Protein AF-A0A5C9EME6-F1 (afdb_monomer_lite)

Foldseek 3Di:
DPPPDDDDDDPVVVVVLVVVCVVVVHDSVVVVVVVVVVVVCCCPVVVCVVCVVVVNNVVVVVVVVD

Radius of gyration: 16.16 Å; chains: 1; bounding box: 38×23×38 Å

pLDDT: mean 82.44, std 12.85, range [36.12, 97.31]

Secondary structure (DSSP, 8-state):
----------HHHHHHHHHHHHHHT--HHHHHHHHHHHHHHHHHHSHHHHHHHTT-HHHHHHHH--

Sequence (66 aa):
MNDECKIEISNEYKTKLEKISEVLNVSISKMIEIAFNEFFELVYCDTDIFLEKIGLLDNLREVINE

Structure (mmCIF, N/CA/C/O backbone):
data_AF-A0A5C9EME6-F1
#
_entry.id   AF-A0A5C9EME6-F1
#
loop_
_atom_site.group_PDB
_atom_site.id
_atom_site.type_symbol
_atom_site.label_atom_id
_atom_site.label_alt_id
_atom_site.label_comp_id
_atom_site.label_asym_id
_atom_site.label_entity_id
_atom_site.label_seq_id
_atom_site.pdbx_PDB_ins_code
_atom_site.Cartn_x
_atom_site.Cartn_y
_atom_site.Cartn_z
_atom_site.occupancy
_atom_site.B_iso_or_equiv
_atom_site.auth_seq_id
_atom_site.auth_comp_id
_atom_site.auth_asym_id
_atom_site.auth_atom_id
_atom_site.pdbx_PDB_model_num
ATOM 1 N N . MET A 1 1 ? 22.605 -0.955 11.642 1.00 36.12 1 MET A N 1
ATOM 2 C CA . MET A 1 1 ? 21.705 0.179 11.926 1.00 36.12 1 MET A CA 1
ATOM 3 C C . MET A 1 1 ? 20.347 -0.225 11.392 1.00 36.12 1 MET A C 1
ATOM 5 O O . MET A 1 1 ? 20.292 -0.599 10.231 1.00 36.12 1 MET A O 1
ATOM 9 N N . ASN A 1 2 ? 19.310 -0.282 12.231 1.00 50.31 2 ASN A N 1
ATOM 10 C CA . ASN A 1 2 ? 17.947 -0.429 11.721 1.00 50.31 2 ASN A CA 1
ATOM 11 C C . ASN A 1 2 ? 17.481 0.976 11.364 1.00 50.31 2 ASN A C 1
ATOM 13 O O . ASN A 1 2 ? 17.073 1.726 12.248 1.00 50.31 2 ASN A O 1
ATOM 17 N N . ASP A 1 3 ? 17.632 1.346 10.098 1.00 62.38 3 ASP A N 1
ATOM 18 C CA . ASP A 1 3 ? 17.015 2.560 9.588 1.00 62.38 3 ASP A CA 1
ATOM 19 C C . ASP A 1 3 ? 15.502 2.329 9.579 1.00 62.38 3 ASP A C 1
ATOM 21 O O . ASP A 1 3 ? 14.974 1.531 8.803 1.00 62.38 3 ASP A O 1
ATOM 25 N N . GLU A 1 4 ? 14.796 2.966 10.513 1.00 68.25 4 GLU A N 1
ATOM 26 C CA . GLU A 1 4 ? 13.337 2.964 10.512 1.00 68.25 4 GLU A CA 1
ATOM 27 C C . GLU A 1 4 ? 12.851 3.745 9.288 1.00 68.25 4 GLU A C 1
ATOM 29 O O . GLU A 1 4 ? 12.934 4.974 9.234 1.00 68.25 4 GLU A O 1
ATOM 34 N N . CYS A 1 5 ? 12.335 3.026 8.293 1.00 65.75 5 CYS A N 1
ATOM 35 C CA . CYS A 1 5 ? 11.707 3.638 7.133 1.00 65.75 5 CYS A CA 1
ATOM 36 C C . CYS A 1 5 ? 10.313 4.143 7.530 1.00 65.75 5 CYS A C 1
ATOM 38 O O . CYS A 1 5 ? 9.431 3.357 7.880 1.00 65.75 5 CYS A O 1
ATOM 40 N N . LYS A 1 6 ? 10.115 5.464 7.501 1.00 77.31 6 LYS A N 1
ATOM 41 C CA . LYS A 1 6 ? 8.814 6.100 7.746 1.00 77.31 6 LYS A CA 1
ATOM 42 C C . LYS A 1 6 ? 8.175 6.462 6.419 1.00 77.31 6 LYS A C 1
ATOM 44 O O . LYS A 1 6 ? 8.826 7.034 5.551 1.00 77.31 6 LYS A O 1
ATOM 49 N N . ILE A 1 7 ? 6.893 6.144 6.291 1.00 73.75 7 ILE A N 1
ATOM 50 C CA . ILE A 1 7 ? 6.122 6.391 5.077 1.00 73.75 7 ILE A CA 1
ATOM 51 C C . ILE A 1 7 ? 4.995 7.343 5.438 1.00 73.75 7 ILE A C 1
ATOM 53 O O . ILE A 1 7 ? 4.180 7.055 6.316 1.00 73.75 7 ILE A O 1
ATOM 57 N N . GLU A 1 8 ? 4.974 8.493 4.775 1.00 80.81 8 GLU A N 1
ATOM 58 C CA . GLU A 1 8 ? 3.880 9.446 4.888 1.00 80.81 8 GLU A CA 1
ATOM 59 C C . GLU A 1 8 ? 2.806 9.110 3.856 1.00 80.81 8 GLU A C 1
ATOM 61 O O . GLU A 1 8 ? 3.072 8.998 2.660 1.00 80.81 8 GLU A O 1
ATOM 66 N N . ILE A 1 9 ? 1.574 8.953 4.331 1.00 80.12 9 ILE A N 1
ATOM 67 C CA . ILE A 1 9 ? 0.394 8.766 3.489 1.00 80.12 9 ILE A CA 1
ATOM 68 C C . ILE A 1 9 ? -0.536 9.960 3.660 1.00 80.12 9 ILE A C 1
ATOM 70 O O . ILE A 1 9 ? -0.641 10.530 4.749 1.00 80.12 9 ILE A O 1
ATOM 74 N N . SER A 1 10 ? -1.227 10.343 2.585 1.00 88.19 10 SER A N 1
ATOM 75 C CA . SER A 1 10 ? -2.179 11.451 2.654 1.00 88.19 10 SER A CA 1
ATOM 76 C C . SER A 1 10 ? -3.307 11.138 3.646 1.00 88.19 10 SER A C 1
ATOM 78 O O . SER A 1 10 ? -3.735 9.987 3.791 1.00 88.19 10 SER A O 1
ATOM 80 N N . ASN A 1 11 ? -3.832 12.178 4.303 1.00 88.00 11 ASN A N 1
ATOM 81 C CA . ASN A 1 11 ? -4.952 12.028 5.238 1.00 88.00 11 ASN A CA 1
ATOM 82 C C . ASN A 1 11 ? -6.181 11.392 4.575 1.00 88.00 11 ASN A C 1
ATOM 84 O O . ASN A 1 11 ? -6.887 10.619 5.216 1.00 88.00 11 ASN A O 1
ATOM 88 N N . GLU A 1 12 ? -6.417 11.668 3.289 1.00 92.38 12 GLU A N 1
ATOM 89 C CA . GLU A 1 12 ? -7.520 11.058 2.547 1.00 92.38 12 GLU A CA 1
ATOM 90 C C . GLU A 1 12 ? -7.379 9.531 2.470 1.00 92.38 12 GLU A C 1
ATOM 92 O O . GLU A 1 12 ? -8.335 8.807 2.766 1.00 92.38 12 GLU A O 1
ATOM 97 N N . TYR A 1 13 ? -6.190 9.032 2.108 1.00 87.88 13 TYR A N 1
ATOM 98 C CA . TYR A 1 13 ? -5.939 7.593 2.048 1.00 87.88 13 TYR A CA 1
ATOM 99 C C . TYR A 1 13 ? -6.022 6.962 3.430 1.00 87.88 13 TYR A C 1
ATOM 101 O O . TYR A 1 13 ? -6.653 5.918 3.571 1.00 87.88 13 TYR A O 1
ATOM 109 N N . LYS A 1 14 ? -5.474 7.624 4.456 1.00 88.69 14 LYS A N 1
ATOM 110 C CA . LYS A 1 14 ? -5.546 7.152 5.841 1.00 88.69 14 LYS A CA 1
ATOM 111 C C . LYS A 1 14 ? -6.993 6.956 6.304 1.00 88.69 14 LYS A C 1
ATOM 113 O O . LYS A 1 14 ? -7.339 5.867 6.749 1.00 88.69 14 LYS A O 1
ATOM 118 N N . THR A 1 15 ? -7.854 7.959 6.126 1.00 92.75 15 THR A N 1
ATOM 119 C CA . THR A 1 15 ? -9.268 7.874 6.528 1.00 92.75 15 THR A CA 1
ATOM 120 C C . THR A 1 15 ? -10.029 6.794 5.759 1.00 92.75 15 THR A C 1
ATOM 122 O O . THR A 1 15 ? -10.902 6.128 6.315 1.00 92.75 15 THR A O 1
ATOM 125 N N . LYS A 1 16 ? -9.726 6.595 4.471 1.00 92.62 16 LYS A N 1
ATOM 126 C CA . LYS A 1 16 ? -10.313 5.491 3.699 1.00 92.62 16 LYS A CA 1
ATOM 127 C C . LYS A 1 16 ? -9.838 4.133 4.225 1.00 92.62 16 LYS A C 1
ATOM 129 O O . LYS A 1 16 ? -10.666 3.241 4.393 1.00 92.62 16 LYS A O 1
ATOM 134 N N . LEU A 1 17 ? -8.546 3.991 4.525 1.00 90.62 17 LEU A N 1
ATOM 135 C CA . LEU A 1 17 ? -7.966 2.755 5.054 1.00 90.62 17 LEU A CA 1
ATOM 136 C C . LEU A 1 17 ? -8.548 2.394 6.426 1.00 90.62 17 LEU A C 1
ATOM 138 O O . LEU A 1 17 ? -8.868 1.234 6.654 1.00 90.62 17 LEU A O 1
ATOM 142 N N . GLU A 1 18 ? -8.739 3.383 7.303 1.00 92.44 18 GLU A N 1
ATOM 143 C CA . GLU A 1 18 ? -9.393 3.227 8.610 1.00 92.44 18 GLU A CA 1
ATOM 144 C C . GLU A 1 18 ? -10.795 2.619 8.454 1.00 92.44 18 GLU A C 1
ATOM 146 O O . GLU A 1 18 ? -11.079 1.571 9.033 1.00 92.44 18 GLU A O 1
ATOM 151 N N . LYS A 1 19 ? -11.633 3.183 7.575 1.00 95.62 19 LYS A N 1
ATOM 152 C CA . LYS A 1 19 ? -12.986 2.656 7.314 1.00 95.62 19 LYS A CA 1
ATOM 153 C C . LYS A 1 19 ? -12.969 1.231 6.768 1.00 95.62 19 LYS A C 1
ATOM 155 O O . LYS A 1 19 ? -13.786 0.406 7.164 1.00 95.62 19 LYS A O 1
ATOM 160 N N . ILE A 1 20 ? -12.050 0.933 5.849 1.00 94.50 20 ILE A N 1
ATOM 161 C CA . ILE A 1 20 ? -11.900 -0.422 5.300 1.00 94.50 20 ILE A CA 1
ATOM 162 C C . ILE A 1 20 ? -11.471 -1.392 6.409 1.00 94.50 20 ILE A C 1
ATOM 164 O O . ILE A 1 20 ? -12.019 -2.487 6.505 1.00 94.50 20 ILE A O 1
ATOM 168 N N . SER A 1 21 ? -10.538 -0.979 7.269 1.00 95.31 21 SER A N 1
ATOM 169 C CA . SER A 1 21 ? -10.032 -1.789 8.380 1.00 95.31 21 SER A CA 1
ATOM 170 C C . SER A 1 21 ? -11.140 -2.173 9.368 1.00 95.31 21 SER A C 1
ATOM 172 O O . SER A 1 21 ? -11.222 -3.328 9.784 1.00 95.31 21 SER A O 1
ATOM 174 N N . GLU A 1 22 ? -12.058 -1.243 9.655 1.00 96.25 22 GLU A N 1
ATOM 175 C CA . GLU A 1 22 ? -13.233 -1.480 10.500 1.00 96.25 22 GLU A CA 1
ATOM 176 C C . GLU A 1 22 ? -14.200 -2.482 9.859 1.00 96.25 22 GLU A C 1
ATOM 178 O O . GLU A 1 22 ? -14.623 -3.432 10.514 1.00 96.25 22 GLU A O 1
ATOM 183 N N . VAL A 1 23 ? -14.517 -2.306 8.570 1.00 97.31 23 VAL A N 1
ATOM 184 C CA . VAL A 1 23 ? -15.434 -3.197 7.834 1.00 97.31 23 VAL A CA 1
ATOM 185 C C . VAL A 1 23 ? -14.886 -4.621 7.751 1.00 97.31 23 VAL A C 1
ATOM 187 O O . VAL A 1 23 ? -15.642 -5.582 7.888 1.00 97.31 23 VAL A O 1
ATOM 190 N N . LEU A 1 24 ? -13.580 -4.763 7.527 1.00 94.38 24 LEU A N 1
ATOM 191 C CA . LEU A 1 24 ? -12.921 -6.062 7.410 1.00 94.38 24 LEU A CA 1
ATOM 192 C C . LEU A 1 24 ? -12.562 -6.678 8.769 1.00 94.38 24 LEU A C 1
ATOM 194 O O . LEU A 1 24 ? -12.197 -7.851 8.814 1.00 94.38 24 LEU A O 1
ATOM 198 N N . ASN A 1 25 ? -12.672 -5.918 9.864 1.00 96.38 25 ASN A N 1
ATOM 199 C CA . ASN A 1 25 ? -12.206 -6.300 11.197 1.00 96.38 25 ASN A CA 1
ATOM 200 C C . ASN A 1 25 ? -10.728 -6.746 11.201 1.00 96.38 25 ASN A C 1
ATOM 202 O O . ASN A 1 25 ? -10.353 -7.764 11.785 1.00 96.38 25 ASN A O 1
ATOM 206 N N . VAL A 1 26 ? -9.882 -5.978 10.513 1.00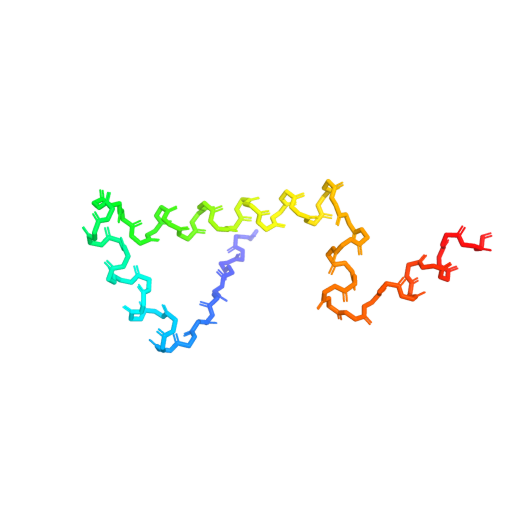 95.75 26 VAL A N 1
ATOM 207 C CA . VAL A 1 26 ? -8.435 -6.208 10.392 1.00 95.75 26 VAL A CA 1
ATOM 208 C C . VAL A 1 26 ? -7.709 -4.954 10.861 1.00 95.75 26 VAL A C 1
ATOM 210 O O . VAL A 1 26 ? -8.146 -3.846 10.575 1.00 95.75 26 VAL A O 1
ATOM 213 N N . SER A 1 27 ? -6.586 -5.092 11.572 1.00 94.44 27 SER A N 1
ATOM 214 C CA . SER A 1 27 ? -5.823 -3.918 12.005 1.00 94.44 27 SER A CA 1
ATOM 215 C C . SER A 1 27 ? -5.231 -3.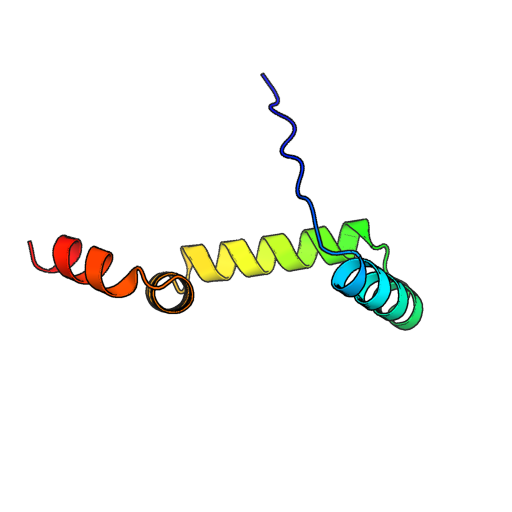156 10.814 1.00 94.44 27 SER A C 1
ATOM 217 O O . SER A 1 27 ? -4.763 -3.746 9.839 1.00 94.44 27 SER A O 1
ATOM 219 N N . ILE A 1 28 ? -5.154 -1.829 10.930 1.00 90.00 28 ILE A N 1
ATOM 220 C CA . ILE A 1 28 ? -4.491 -0.965 9.937 1.00 90.00 28 ILE A CA 1
ATOM 221 C C . ILE A 1 28 ? -3.051 -1.419 9.678 1.00 90.00 28 ILE A C 1
ATOM 223 O O . ILE A 1 28 ? -2.621 -1.463 8.531 1.00 90.00 28 ILE A O 1
ATOM 227 N N . SER A 1 29 ? -2.315 -1.804 10.727 1.00 88.69 29 SER A N 1
ATOM 228 C CA . SER A 1 29 ? -0.948 -2.316 10.582 1.00 88.69 29 SER A CA 1
ATOM 229 C C . SER A 1 29 ? -0.884 -3.539 9.668 1.00 88.69 29 SER A C 1
ATOM 231 O O . SER A 1 29 ? 0.003 -3.617 8.824 1.00 88.69 29 SER A O 1
ATOM 233 N N . LYS A 1 30 ? -1.853 -4.456 9.783 1.00 90.62 30 LYS A N 1
ATOM 234 C CA . LYS A 1 30 ? -1.906 -5.656 8.952 1.00 90.62 30 LYS A CA 1
ATOM 235 C C . LYS A 1 30 ? -2.325 -5.342 7.518 1.00 90.62 30 LYS A C 1
ATOM 237 O O . LYS A 1 30 ? -1.769 -5.917 6.591 1.00 90.62 30 LYS A O 1
ATOM 242 N N . MET A 1 31 ? -3.252 -4.404 7.327 1.00 89.88 31 MET A N 1
ATOM 243 C CA . MET A 1 31 ? -3.626 -3.906 5.995 1.00 89.88 31 MET A CA 1
ATOM 244 C C . MET A 1 31 ? -2.422 -3.301 5.263 1.00 89.88 31 MET A C 1
ATOM 246 O O . MET A 1 31 ? -2.203 -3.586 4.089 1.00 89.88 31 MET A O 1
ATOM 250 N N . ILE A 1 32 ? -1.628 -2.492 5.969 1.00 88.00 32 ILE A N 1
ATOM 251 C CA . ILE A 1 32 ? -0.404 -1.890 5.437 1.00 88.00 32 ILE A CA 1
ATOM 252 C C . ILE A 1 32 ? 0.614 -2.978 5.076 1.00 88.00 32 ILE A C 1
ATOM 254 O O . ILE A 1 32 ? 1.154 -2.956 3.976 1.00 88.00 32 ILE A O 1
ATOM 258 N N . GLU A 1 33 ? 0.841 -3.949 5.964 1.00 89.56 33 GLU A N 1
ATOM 259 C CA . GLU A 1 33 ? 1.738 -5.084 5.709 1.00 89.56 33 GLU A CA 1
ATOM 260 C C . GLU A 1 33 ? 1.343 -5.854 4.436 1.00 89.56 33 GLU A C 1
ATOM 262 O O . GLU A 1 33 ? 2.198 -6.130 3.598 1.00 89.56 33 GLU A O 1
ATOM 267 N N . ILE A 1 34 ? 0.049 -6.148 4.258 1.00 90.44 34 ILE A N 1
ATOM 268 C CA . ILE A 1 34 ? -0.470 -6.829 3.061 1.00 90.44 34 ILE A CA 1
ATOM 269 C C . ILE A 1 34 ? -0.205 -5.990 1.807 1.00 90.44 34 ILE A C 1
ATOM 271 O O . ILE A 1 34 ? 0.348 -6.507 0.841 1.00 90.44 34 ILE A O 1
ATOM 275 N N . ALA A 1 35 ? -0.527 -4.694 1.838 1.00 88.00 35 ALA A N 1
ATOM 276 C CA . ALA A 1 35 ? -0.315 -3.805 0.698 1.00 88.00 35 ALA A CA 1
ATOM 277 C C . ALA A 1 35 ? 1.168 -3.700 0.296 1.00 88.00 35 ALA A C 1
ATOM 279 O O . ALA A 1 35 ? 1.483 -3.652 -0.891 1.00 88.00 35 ALA A O 1
ATOM 280 N N . PHE A 1 36 ? 2.087 -3.689 1.269 1.00 88.69 36 PHE A N 1
ATOM 281 C CA . PHE A 1 36 ? 3.523 -3.709 0.980 1.00 88.69 36 PHE A CA 1
ATOM 282 C C . PHE A 1 36 ? 3.974 -5.031 0.373 1.00 88.69 36 PHE A C 1
ATOM 284 O O . PHE A 1 36 ? 4.737 -5.008 -0.590 1.00 88.69 36 PHE A O 1
ATOM 291 N N . ASN A 1 37 ? 3.503 -6.166 0.891 1.00 89.38 37 ASN A N 1
ATOM 292 C CA . ASN A 1 37 ? 3.839 -7.468 0.317 1.00 89.38 37 ASN A CA 1
ATOM 293 C C . ASN A 1 37 ? 3.364 -7.574 -1.137 1.00 89.38 37 ASN A C 1
ATOM 295 O O . ASN A 1 37 ? 4.160 -7.938 -1.997 1.00 89.38 37 ASN A O 1
ATOM 299 N N . GLU A 1 38 ? 2.127 -7.166 -1.432 1.00 88.44 38 GLU A N 1
ATOM 300 C CA . GLU A 1 38 ? 1.614 -7.139 -2.810 1.00 88.44 38 GLU A CA 1
ATOM 301 C C . GLU A 1 38 ? 2.419 -6.190 -3.710 1.00 88.44 38 GLU A C 1
ATOM 303 O O . GLU A 1 38 ? 2.689 -6.502 -4.868 1.00 88.44 38 GLU A O 1
ATOM 308 N N . PHE A 1 39 ? 2.851 -5.039 -3.187 1.00 86.81 39 PHE A N 1
ATOM 309 C CA . PHE A 1 39 ? 3.723 -4.132 -3.930 1.00 86.81 39 PHE A CA 1
ATOM 310 C C . PHE A 1 39 ? 5.078 -4.774 -4.256 1.00 86.81 39 PHE A C 1
ATOM 312 O O . PHE A 1 39 ? 5.542 -4.666 -5.388 1.00 86.81 39 PHE A O 1
ATOM 319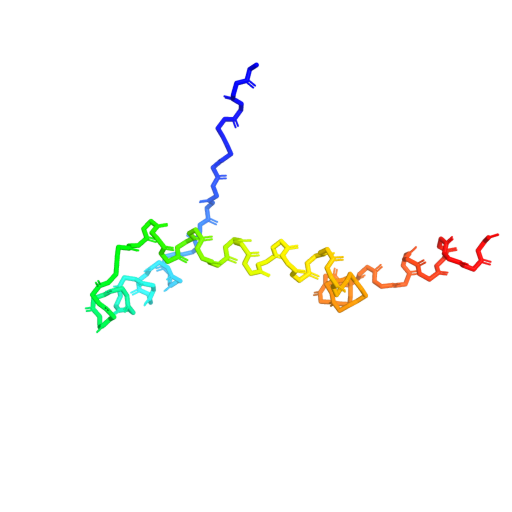 N N . PHE A 1 40 ? 5.714 -5.455 -3.300 1.00 85.75 40 PHE A N 1
ATOM 320 C CA . PHE A 1 40 ? 6.984 -6.141 -3.550 1.00 85.75 40 PHE A CA 1
ATOM 321 C C . PHE A 1 40 ? 6.833 -7.314 -4.520 1.00 85.75 40 PHE A C 1
ATOM 323 O O . PHE A 1 40 ? 7.707 -7.502 -5.365 1.00 85.75 40 PHE A O 1
ATOM 330 N N . GLU A 1 41 ? 5.730 -8.060 -4.449 1.00 86.75 41 GLU A N 1
ATOM 331 C CA . GLU A 1 41 ? 5.409 -9.087 -5.444 1.00 86.75 41 GLU A CA 1
ATOM 332 C C . GLU A 1 41 ? 5.256 -8.477 -6.840 1.00 86.75 41 GLU A C 1
ATOM 334 O O . GLU A 1 41 ? 5.862 -8.984 -7.779 1.00 86.75 41 GLU A O 1
ATOM 339 N N . LEU A 1 42 ? 4.556 -7.344 -6.978 1.00 84.25 42 LEU A N 1
ATOM 340 C CA . LEU A 1 42 ? 4.455 -6.621 -8.250 1.00 84.25 42 LEU A CA 1
ATOM 341 C C . LEU A 1 42 ? 5.836 -6.184 -8.767 1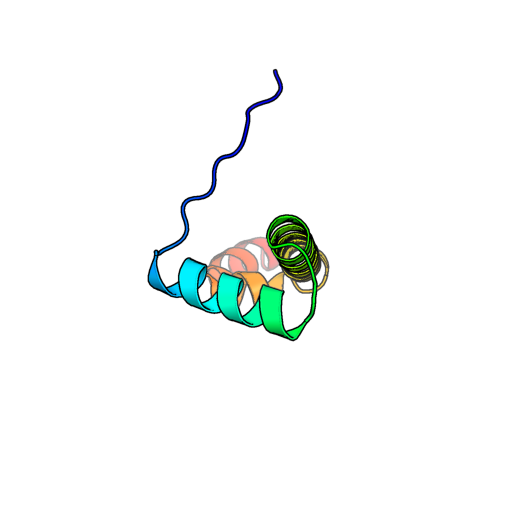.00 84.25 42 LEU A C 1
ATOM 343 O O . LEU A 1 42 ? 6.134 -6.351 -9.945 1.00 84.25 42 LEU A O 1
ATOM 347 N N . VAL A 1 43 ? 6.693 -5.634 -7.901 1.00 82.12 43 VAL A N 1
ATOM 348 C CA . VAL A 1 43 ? 8.047 -5.195 -8.282 1.00 82.12 43 VAL A CA 1
ATOM 349 C C . VAL A 1 43 ? 8.907 -6.374 -8.750 1.00 82.12 43 VAL A C 1
ATOM 351 O O . VAL A 1 43 ? 9.673 -6.223 -9.701 1.00 82.12 43 VAL A O 1
ATOM 354 N N . TYR A 1 44 ? 8.806 -7.527 -8.085 1.00 81.19 44 TYR A N 1
ATOM 355 C CA . TYR A 1 44 ? 9.675 -8.680 -8.328 1.00 81.19 44 TYR A CA 1
ATOM 356 C C . TYR A 1 44 ? 9.181 -9.602 -9.449 1.00 81.19 44 TYR A C 1
ATOM 358 O O . TYR A 1 44 ? 9.975 -10.024 -10.285 1.00 81.19 44 TYR A O 1
ATOM 366 N N . CYS A 1 45 ? 7.893 -9.941 -9.455 1.00 83.94 45 CYS A N 1
ATOM 367 C CA . CYS A 1 45 ? 7.312 -10.894 -10.400 1.00 83.94 45 CYS A CA 1
ATOM 368 C C . CYS A 1 45 ? 6.884 -10.228 -11.711 1.00 83.94 45 CYS A C 1
ATOM 370 O O . CYS A 1 45 ? 6.979 -10.849 -12.765 1.00 83.94 45 CYS A O 1
ATOM 372 N N . ASP A 1 46 ? 6.448 -8.969 -11.644 1.00 87.12 46 ASP A N 1
ATOM 373 C CA . ASP A 1 46 ? 5.860 -8.227 -12.762 1.00 87.12 46 ASP A CA 1
ATOM 374 C C . ASP A 1 46 ? 6.599 -6.894 -12.979 1.00 87.12 46 ASP A C 1
ATOM 376 O O . ASP A 1 46 ? 5.999 -5.820 -13.115 1.00 87.12 46 ASP A O 1
ATOM 380 N N . THR A 1 47 ? 7.934 -6.957 -12.997 1.00 84.75 47 THR A N 1
ATOM 381 C CA . THR A 1 47 ? 8.821 -5.786 -13.038 1.00 84.75 47 THR A CA 1
ATOM 382 C C . THR A 1 47 ? 8.510 -4.842 -14.204 1.00 84.75 47 THR A C 1
ATOM 384 O O . THR A 1 47 ? 8.507 -3.627 -14.009 1.00 84.75 47 THR A O 1
ATOM 387 N N . ASP A 1 48 ? 8.166 -5.366 -15.383 1.00 84.44 48 ASP A N 1
ATOM 388 C CA . ASP A 1 48 ? 7.778 -4.553 -16.544 1.00 84.44 48 ASP A CA 1
ATOM 389 C C . ASP A 1 48 ? 6.521 -3.712 -16.259 1.00 84.44 48 ASP A C 1
ATOM 391 O O . ASP A 1 48 ? 6.491 -2.514 -16.538 1.00 84.44 48 ASP A O 1
ATOM 395 N N . ILE A 1 49 ? 5.501 -4.308 -15.628 1.00 85.56 49 ILE A N 1
ATOM 396 C CA . ILE A 1 49 ? 4.257 -3.614 -15.255 1.00 85.56 49 ILE A CA 1
ATOM 397 C C . ILE A 1 49 ? 4.549 -2.543 -14.203 1.00 85.56 49 ILE A C 1
ATOM 399 O O . ILE A 1 49 ? 4.013 -1.432 -14.262 1.00 85.56 49 ILE A O 1
ATOM 403 N N . PHE A 1 50 ? 5.391 -2.862 -13.220 1.00 86.56 50 PHE A N 1
ATOM 404 C CA . PHE A 1 50 ? 5.813 -1.895 -12.214 1.00 86.56 50 PHE A CA 1
ATOM 405 C C . PHE A 1 50 ? 6.517 -0.692 -12.855 1.00 86.56 50 PHE A C 1
ATOM 407 O O . PHE A 1 50 ? 6.140 0.451 -12.590 1.00 86.56 50 PHE A O 1
ATOM 414 N N . LEU A 1 51 ? 7.492 -0.945 -13.727 1.00 85.44 51 LEU A N 1
ATOM 415 C CA . LEU A 1 51 ? 8.266 0.088 -14.410 1.00 85.44 51 LEU A CA 1
ATOM 416 C C . LEU A 1 51 ? 7.402 0.935 -15.341 1.00 85.44 51 LEU A C 1
ATOM 418 O O .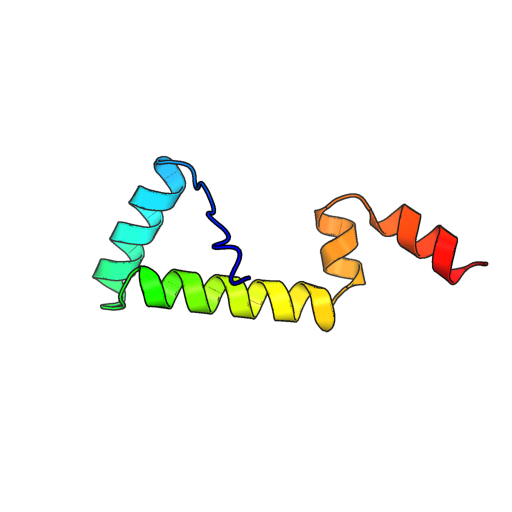 LEU A 1 51 ? 7.590 2.148 -15.398 1.00 85.44 51 LEU A O 1
ATOM 422 N N . GLU A 1 52 ? 6.415 0.339 -16.009 1.00 87.69 52 GLU A N 1
ATOM 423 C CA . GLU A 1 52 ? 5.411 1.077 -16.778 1.00 87.69 52 GLU A CA 1
ATOM 424 C C . GLU A 1 52 ? 4.630 2.047 -15.885 1.00 87.69 52 GLU A C 1
ATOM 426 O O . GLU A 1 52 ? 4.533 3.236 -16.194 1.00 87.69 52 GLU A O 1
ATOM 431 N N . LYS A 1 53 ? 4.139 1.580 -14.729 1.00 83.94 53 LYS A N 1
ATOM 432 C CA . LYS A 1 53 ? 3.363 2.408 -13.790 1.00 83.94 53 LYS A CA 1
ATOM 433 C C . LYS A 1 53 ? 4.143 3.591 -13.220 1.00 83.94 53 LYS A C 1
ATOM 435 O O . LYS A 1 53 ? 3.524 4.601 -12.888 1.00 83.94 53 LYS A O 1
ATOM 440 N N . ILE A 1 54 ? 5.464 3.479 -13.092 1.00 86.38 54 ILE A N 1
ATOM 441 C CA . ILE A 1 54 ? 6.321 4.577 -12.620 1.00 86.38 54 ILE A CA 1
ATOM 442 C C . ILE A 1 54 ? 6.988 5.363 -13.760 1.00 86.38 54 ILE A C 1
ATOM 444 O O . ILE A 1 54 ? 7.792 6.251 -13.491 1.00 86.38 54 ILE A O 1
ATOM 448 N N . GLY A 1 55 ? 6.648 5.069 -15.021 1.00 82.19 55 GLY A N 1
ATOM 449 C CA . GLY A 1 55 ? 7.160 5.782 -16.193 1.00 82.19 55 GLY A CA 1
ATOM 450 C C . GLY A 1 55 ? 8.634 5.512 -16.505 1.00 82.19 55 GLY A C 1
ATOM 451 O O . GLY A 1 55 ? 9.282 6.350 -17.121 1.00 82.19 55 GLY A O 1
ATOM 452 N N . LEU A 1 56 ? 9.170 4.369 -16.068 1.00 85.56 56 LEU A N 1
ATOM 453 C CA . LEU A 1 56 ? 10.570 3.967 -16.257 1.00 85.56 56 LEU A CA 1
ATOM 454 C C . LEU A 1 56 ? 10.734 2.735 -17.162 1.00 85.56 56 LEU A C 1
ATOM 456 O O . LEU A 1 56 ? 11.839 2.207 -17.270 1.00 85.56 56 LEU A O 1
ATOM 460 N N . LEU A 1 57 ? 9.666 2.264 -17.817 1.00 82.06 57 LEU A N 1
ATOM 461 C CA . LEU A 1 57 ? 9.738 1.098 -18.708 1.00 82.06 57 LEU A CA 1
ATOM 462 C C . LEU A 1 57 ? 10.753 1.295 -19.843 1.00 82.06 57 LEU A C 1
ATOM 464 O O . LEU A 1 57 ? 11.460 0.358 -20.206 1.00 82.06 57 LEU A O 1
ATOM 468 N N . ASP A 1 58 ? 10.860 2.513 -20.376 1.00 78.62 58 ASP A N 1
ATOM 469 C CA . ASP A 1 58 ? 11.807 2.814 -21.451 1.00 78.62 58 ASP A CA 1
ATOM 470 C C . ASP A 1 58 ? 13.268 2.688 -20.983 1.00 78.62 58 ASP A C 1
ATOM 472 O O . ASP A 1 58 ? 14.081 2.120 -21.707 1.00 78.62 58 ASP A O 1
ATOM 476 N N . ASN A 1 59 ? 13.579 3.053 -19.733 1.00 74.56 59 ASN A N 1
ATOM 477 C CA . ASN A 1 59 ? 14.918 2.868 -19.155 1.00 74.56 59 ASN A CA 1
ATOM 478 C C . ASN A 1 59 ? 15.299 1.382 -19.045 1.00 74.56 59 ASN A C 1
ATOM 480 O O . ASN A 1 59 ? 16.465 1.024 -19.174 1.00 74.56 59 ASN A O 1
ATOM 484 N N . LEU A 1 60 ? 14.328 0.496 -18.803 1.00 70.19 60 LEU A N 1
ATOM 485 C CA . LEU A 1 60 ? 14.579 -0.947 -18.792 1.00 70.19 60 LEU A CA 1
ATOM 486 C C . LEU A 1 60 ? 14.806 -1.484 -20.204 1.00 70.19 60 LEU A C 1
ATOM 488 O O . LEU A 1 60 ? 15.685 -2.314 -20.413 1.00 70.19 60 LEU A O 1
ATOM 492 N N . ARG A 1 61 ? 14.038 -1.000 -21.185 1.00 66.19 61 ARG A N 1
ATOM 493 C CA . ARG A 1 61 ? 14.239 -1.371 -22.591 1.00 66.19 61 ARG A CA 1
ATOM 494 C C . ARG A 1 61 ? 15.618 -0.964 -23.090 1.00 66.19 61 ARG A C 1
ATOM 496 O O . ARG A 1 61 ? 16.186 -1.705 -23.884 1.00 66.19 61 ARG A O 1
ATOM 503 N N . GLU A 1 62 ? 16.149 0.168 -22.641 1.00 67.25 62 GLU A N 1
ATOM 504 C CA . GLU A 1 62 ? 17.528 0.568 -22.937 1.00 67.25 62 GLU A CA 1
ATOM 505 C C . GLU A 1 62 ? 18.536 -0.436 -22.359 1.00 67.25 62 GLU A C 1
ATOM 507 O O . GLU A 1 62 ? 19.409 -0.889 -23.086 1.00 67.25 62 GLU A O 1
ATOM 512 N N . VAL A 1 63 ? 18.355 -0.879 -21.109 1.00 65.25 63 VAL A N 1
ATOM 513 C CA . VAL A 1 63 ? 19.248 -1.855 -20.450 1.00 65.25 63 VAL A CA 1
ATOM 514 C C . VAL A 1 63 ? 19.152 -3.270 -21.039 1.00 65.25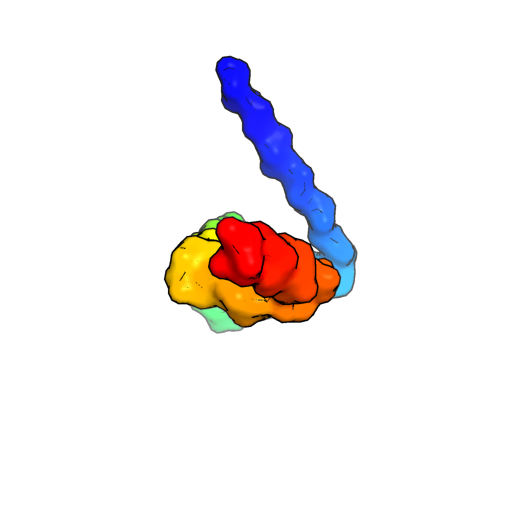 63 VAL A C 1
ATOM 516 O O . VAL A 1 63 ? 20.140 -3.992 -21.044 1.00 65.25 63 VAL A O 1
ATOM 519 N N . ILE A 1 64 ? 17.975 -3.704 -21.504 1.00 58.59 64 ILE A N 1
ATOM 520 C CA . ILE A 1 64 ? 17.770 -5.058 -22.059 1.00 58.59 64 ILE A CA 1
ATOM 521 C C . ILE A 1 64 ? 18.250 -5.170 -23.515 1.00 58.59 64 ILE A C 1
ATOM 523 O O . ILE A 1 64 ? 18.594 -6.263 -23.962 1.00 58.59 64 ILE A O 1
ATOM 527 N N . ASN A 1 65 ? 18.222 -4.070 -24.273 1.00 53.62 65 ASN A N 1
ATOM 528 C CA . ASN A 1 65 ? 18.627 -4.056 -25.683 1.00 53.62 65 ASN A CA 1
ATOM 529 C C . ASN A 1 65 ? 20.108 -3.676 -25.896 1.00 53.62 65 ASN A C 1
ATOM 531 O O . ASN A 1 65 ? 20.537 -3.605 -27.052 1.00 53.62 65 ASN A O 1
ATOM 535 N N . GLU A 1 66 ? 20.865 -3.447 -24.818 1.00 44.25 66 GLU A N 1
ATOM 536 C CA . GLU A 1 66 ? 22.340 -3.432 -24.790 1.00 44.25 66 GLU A CA 1
ATOM 537 C C . GLU A 1 66 ? 22.914 -4.830 -24.504 1.00 44.25 66 GLU A C 1
ATOM 539 O O . GLU A 1 66 ? 23.923 -5.185 -25.160 1.00 44.25 66 GLU A O 1
#